Protein AF-A0A6A6IWY9-F1 (afdb_monomer)

Mean predicted aligned error: 8.3 Å

Solvent-accessible surface area (backbone atoms only — not comparable to full-atom values): 3629 Å² total; per-residue (Å²): 102,76,66,59,44,45,75,72,27,34,45,52,85,56,90,49,72,92,30,51,44,80,36,80,92,76,74,40,78,42,79,51,75,61,88,66,40,42,82,47,82,53,65,71,56,54,55,51,52,52,52,57,50,55,69,74,76,109

Organism: NCBI:txid390896

Radius of gyration: 16.55 Å; Cα contacts (8 Å, |Δi|>4): 49; chains: 1; bounding box: 27×28×47 Å

Structure (mmCIF, N/CA/C/O backbone):
data_AF-A0A6A6IWY9-F1
#
_entry.id   AF-A0A6A6IWY9-F1
#
loop_
_atom_site.group_PDB
_atom_site.id
_atom_site.type_symbol
_atom_site.label_atom_id
_atom_site.label_alt_id
_atom_site.label_comp_id
_atom_site.label_asym_id
_atom_site.label_entity_id
_atom_site.label_seq_id
_atom_site.pdbx_PDB_ins_code
_atom_site.Cartn_x
_atom_site.Cartn_y
_atom_site.Cartn_z
_atom_site.occupancy
_atom_site.B_iso_or_equiv
_atom_site.auth_seq_id
_atom_site.auth_comp_id
_atom_site.auth_asym_id
_atom_site.auth_atom_id
_atom_site.pdbx_PDB_model_num
ATOM 1 N N . SER A 1 1 ? -7.493 -0.520 -1.630 1.00 73.31 1 SER A N 1
ATOM 2 C CA . SER A 1 1 ? -7.424 -1.937 -2.060 1.00 73.31 1 SER A CA 1
ATOM 3 C C . SER A 1 1 ? -6.116 -2.181 -2.804 1.00 73.31 1 SER A C 1
ATOM 5 O O . SER A 1 1 ? -5.541 -1.222 -3.310 1.00 73.31 1 SER A O 1
ATOM 7 N N . ALA A 1 2 ? -5.655 -3.431 -2.920 1.00 80.56 2 ALA A N 1
ATOM 8 C CA . ALA A 1 2 ? -4.405 -3.769 -3.622 1.00 80.56 2 ALA A CA 1
ATOM 9 C C . ALA A 1 2 ? -4.341 -3.216 -5.063 1.00 80.56 2 ALA A C 1
ATOM 11 O O . ALA A 1 2 ? -3.302 -2.745 -5.518 1.00 80.56 2 ALA A O 1
ATOM 12 N N . ARG A 1 3 ? -5.486 -3.174 -5.760 1.00 85.81 3 ARG A N 1
ATOM 13 C CA . ARG A 1 3 ? -5.601 -2.597 -7.108 1.00 85.81 3 ARG A CA 1
ATOM 14 C C . ARG A 1 3 ? -5.314 -1.093 -7.154 1.00 85.81 3 ARG A C 1
ATOM 16 O O . ARG A 1 3 ? -4.750 -0.626 -8.133 1.00 85.81 3 ARG A O 1
ATOM 23 N N . ALA A 1 4 ? -5.672 -0.341 -6.112 1.00 84.06 4 ALA A N 1
ATOM 24 C CA . ALA A 1 4 ? -5.368 1.089 -6.041 1.00 84.06 4 ALA A CA 1
ATOM 25 C C . ALA A 1 4 ? -3.853 1.335 -5.945 1.00 84.06 4 ALA A C 1
ATOM 27 O O . ALA A 1 4 ? -3.334 2.187 -6.654 1.00 84.06 4 ALA A O 1
ATOM 28 N N . ILE A 1 5 ? -3.145 0.531 -5.142 1.00 86.06 5 ILE A N 1
ATOM 29 C CA . ILE A 1 5 ? -1.681 0.599 -4.996 1.00 86.06 5 ILE A CA 1
ATOM 30 C C . ILE A 1 5 ? -1.003 0.278 -6.338 1.00 86.06 5 ILE A C 1
ATOM 32 O O . ILE A 1 5 ? -0.170 1.044 -6.816 1.00 86.06 5 ILE A O 1
ATOM 36 N N . HIS A 1 6 ? -1.452 -0.780 -7.020 1.00 86.19 6 HIS A N 1
ATOM 37 C CA . HIS A 1 6 ? -0.941 -1.134 -8.347 1.00 86.19 6 HIS A CA 1
ATOM 38 C C . HIS A 1 6 ? -1.230 -0.053 -9.408 1.00 86.19 6 HIS A C 1
ATOM 40 O O . HIS A 1 6 ? -0.371 0.264 -10.233 1.00 86.19 6 HIS A O 1
ATOM 46 N N . ASN A 1 7 ? -2.404 0.581 -9.377 1.00 86.62 7 ASN A N 1
ATOM 47 C CA . ASN A 1 7 ? -2.723 1.674 -10.301 1.00 86.62 7 ASN A CA 1
ATOM 48 C C . ASN A 1 7 ? -1.805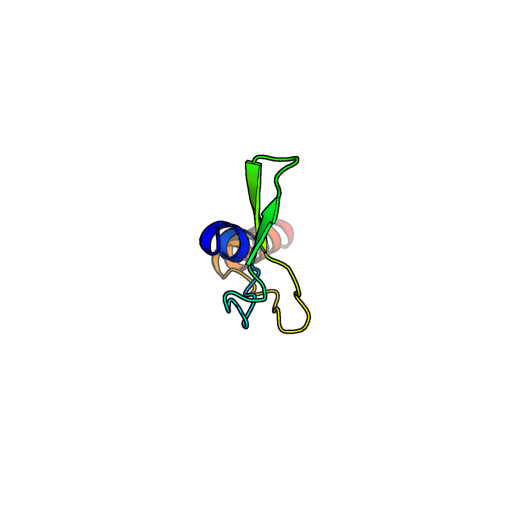 2.894 -10.121 1.00 86.62 7 ASN A C 1
ATOM 50 O O . ASN A 1 7 ? -1.570 3.604 -11.095 1.00 86.62 7 ASN A O 1
ATOM 54 N N . LEU A 1 8 ? -1.255 3.099 -8.921 1.00 87.94 8 LEU A 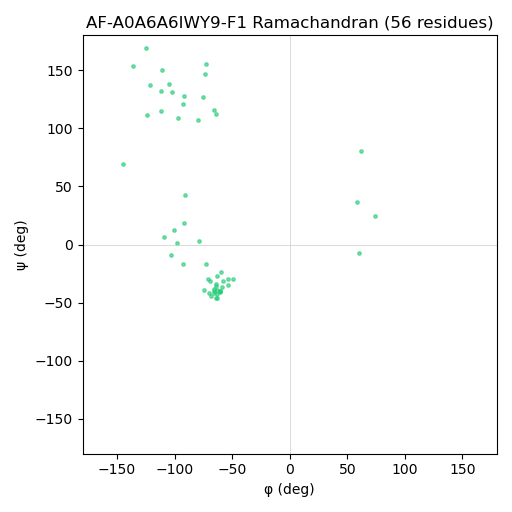N 1
ATOM 55 C CA . LEU A 1 8 ? -0.239 4.116 -8.631 1.00 87.94 8 LEU A CA 1
ATOM 56 C C . LEU A 1 8 ? 1.176 3.698 -9.071 1.00 87.94 8 LEU A C 1
ATOM 58 O O . LEU A 1 8 ? 2.133 4.428 -8.835 1.00 87.94 8 LEU A O 1
ATOM 62 N N . GLY A 1 9 ? 1.326 2.532 -9.705 1.00 90.69 9 GLY A N 1
ATOM 63 C CA . GLY A 1 9 ? 2.626 1.996 -10.101 1.00 90.69 9 GLY A CA 1
ATOM 64 C C . GLY A 1 9 ? 3.427 1.466 -8.918 1.00 90.69 9 GLY A C 1
ATOM 65 O O . GLY A 1 9 ? 4.646 1.423 -8.994 1.00 90.69 9 GLY A O 1
ATOM 66 N N . VAL A 1 10 ? 2.770 1.071 -7.826 1.00 91.94 10 VAL A N 1
ATOM 67 C CA . VAL A 1 10 ? 3.432 0.485 -6.659 1.00 91.94 10 VAL A CA 1
ATOM 68 C C . VAL A 1 10 ? 3.033 -0.981 -6.533 1.00 91.94 10 VAL A C 1
ATOM 70 O O . VAL A 1 10 ? 1.855 -1.334 -6.594 1.00 91.94 10 VAL A O 1
ATOM 73 N N . LEU A 1 11 ? 4.015 -1.851 -6.336 1.00 93.50 11 LEU A N 1
ATOM 74 C CA . LEU A 1 11 ? 3.811 -3.248 -5.982 1.00 93.50 11 LEU A CA 1
ATOM 75 C C . LEU A 1 11 ? 4.309 -3.461 -4.553 1.00 93.50 11 LEU A C 1
ATOM 77 O O . LEU A 1 11 ? 5.497 -3.336 -4.308 1.00 93.50 11 LEU A O 1
ATOM 81 N N . HIS A 1 12 ? 3.421 -3.797 -3.617 1.00 94.56 12 HIS A N 1
ATOM 82 C CA . HIS A 1 12 ? 3.756 -3.885 -2.186 1.00 94.56 12 HIS A CA 1
ATOM 83 C C . HIS A 1 12 ? 4.658 -5.076 -1.808 1.00 94.56 12 HIS A C 1
ATOM 85 O O . HIS A 1 12 ? 5.401 -5.005 -0.840 1.00 94.56 12 HIS A O 1
ATOM 91 N N . LYS A 1 13 ? 4.571 -6.189 -2.549 1.00 94.94 13 LYS A N 1
ATOM 92 C CA . LYS A 1 13 ? 5.308 -7.457 -2.340 1.00 94.94 13 LYS A CA 1
ATOM 93 C C . LYS A 1 13 ? 5.102 -8.211 -1.012 1.00 94.94 13 LYS A C 1
ATOM 95 O O . LYS A 1 13 ? 5.540 -9.351 -0.936 1.00 94.94 13 LYS A O 1
ATOM 100 N N . ASP A 1 14 ? 4.392 -7.646 -0.036 1.00 95.50 14 ASP A N 1
ATOM 101 C CA . ASP A 1 14 ? 4.047 -8.313 1.236 1.00 95.50 14 ASP A CA 1
ATOM 102 C C . ASP A 1 14 ? 2.654 -7.905 1.765 1.00 95.50 14 ASP A C 1
ATOM 104 O O . ASP A 1 14 ? 2.523 -7.152 2.725 1.00 95.50 14 ASP A O 1
ATOM 108 N N . LEU A 1 15 ? 1.584 -8.336 1.084 1.00 92.62 15 LEU A N 1
ATOM 109 C CA . LEU A 1 15 ? 0.186 -8.033 1.454 1.00 92.62 15 LEU A CA 1
ATOM 110 C C . LEU A 1 15 ? -0.421 -9.097 2.383 1.00 92.62 15 LEU A C 1
ATOM 112 O O . LEU A 1 15 ? -1.559 -9.530 2.193 1.00 92.62 15 LEU A O 1
ATOM 116 N N . GLU A 1 16 ? 0.338 -9.551 3.373 1.00 95.38 16 GLU A N 1
ATOM 117 C CA . GLU A 1 16 ? -0.184 -10.460 4.392 1.00 95.38 16 GLU A CA 1
ATOM 118 C C . GLU A 1 16 ? -1.121 -9.722 5.369 1.00 95.38 16 GLU A C 1
ATOM 120 O O . GLU A 1 16 ? -0.987 -8.509 5.541 1.00 95.38 16 GLU A O 1
ATOM 125 N N . PRO A 1 17 ? -2.067 -10.411 6.045 1.00 95.75 17 PRO A N 1
ATOM 126 C CA . PRO A 1 17 ? -3.049 -9.758 6.920 1.00 95.75 17 PRO A CA 1
ATOM 127 C C . PRO A 1 17 ? -2.444 -8.857 8.001 1.00 95.75 17 PRO A C 1
ATOM 129 O O . PRO A 1 17 ? -3.058 -7.859 8.362 1.00 95.75 17 PRO A O 1
ATOM 132 N N . ARG A 1 18 ? -1.225 -9.155 8.475 1.00 96.81 18 ARG A N 1
ATOM 133 C CA . ARG A 1 18 ? -0.503 -8.297 9.433 1.00 96.81 18 ARG A CA 1
ATOM 134 C C . ARG A 1 18 ? -0.230 -6.878 8.910 1.00 96.81 18 ARG A C 1
ATOM 136 O O . ARG A 1 18 ? -0.097 -5.963 9.712 1.00 96.81 18 ARG A O 1
ATOM 143 N N . ASN A 1 19 ? -0.193 -6.698 7.590 1.00 96.88 19 ASN A N 1
ATOM 144 C CA . ASN A 1 19 ? 0.092 -5.431 6.912 1.00 96.88 19 ASN A CA 1
ATOM 145 C C . ASN A 1 19 ? -1.192 -4.741 6.414 1.00 96.88 19 ASN A C 1
ATOM 147 O O . ASN A 1 19 ? -1.148 -3.799 5.618 1.00 96.88 19 ASN A O 1
ATOM 151 N N . ILE A 1 20 ? -2.358 -5.217 6.863 1.00 95.50 20 ILE A N 1
ATOM 152 C CA . ILE A 1 20 ? -3.671 -4.687 6.510 1.00 95.50 20 ILE A CA 1
ATOM 153 C C . ILE A 1 20 ? -4.396 -4.329 7.804 1.00 95.50 20 ILE A C 1
ATOM 155 O O . ILE A 1 20 ? -4.789 -5.201 8.572 1.00 95.50 20 ILE A O 1
ATOM 159 N N . LEU A 1 21 ? -4.600 -3.036 8.031 1.00 96.12 21 LEU A N 1
ATOM 160 C CA . LEU A 1 21 ? -5.267 -2.526 9.223 1.00 96.12 21 LEU A CA 1
ATOM 161 C C . LEU A 1 21 ? -6.626 -1.925 8.875 1.00 96.12 21 LEU A C 1
ATOM 163 O O . LEU A 1 21 ? -6.824 -1.373 7.792 1.00 96.12 21 LEU A O 1
ATOM 167 N N . TRP A 1 22 ? -7.563 -1.996 9.814 1.00 96.25 22 TRP A N 1
ATOM 168 C CA . TRP A 1 22 ? -8.792 -1.213 9.764 1.00 96.25 22 TRP A CA 1
ATOM 169 C C . TRP A 1 22 ? -8.586 0.111 10.505 1.00 96.25 22 TRP A C 1
ATOM 171 O O . TRP A 1 22 ? -8.127 0.124 11.644 1.00 96.25 22 TRP A O 1
ATOM 181 N N . SER A 1 23 ? -8.908 1.226 9.853 1.00 95.94 23 SER A N 1
ATOM 182 C CA . SER A 1 23 ? -8.927 2.552 10.468 1.00 95.94 23 SER A CA 1
ATOM 183 C C . SER A 1 23 ? -10.351 2.885 10.886 1.00 95.94 23 SER A C 1
ATOM 185 O O . SER A 1 23 ? -11.187 3.174 10.031 1.00 95.94 23 SER A O 1
ATOM 187 N N . GLU A 1 24 ? -10.607 2.887 12.195 1.00 97.38 24 GLU A N 1
ATOM 188 C CA . GLU A 1 24 ? -11.907 3.288 12.752 1.00 97.38 24 GLU A CA 1
ATOM 189 C C . GLU A 1 24 ? -12.221 4.763 12.472 1.00 97.38 24 GLU A C 1
ATOM 191 O O . GLU A 1 24 ? -13.358 5.110 12.171 1.00 97.38 24 GLU A O 1
ATOM 196 N N . GLU A 1 25 ? -11.204 5.632 12.490 1.00 96.44 25 GLU A N 1
ATOM 197 C CA . GLU A 1 25 ? -11.353 7.070 12.227 1.00 96.44 25 GLU A CA 1
ATOM 198 C C . GLU A 1 25 ? -11.900 7.351 10.822 1.00 96.44 25 GLU A C 1
ATOM 200 O O . GLU A 1 25 ? -12.746 8.223 10.629 1.00 96.44 25 GLU A O 1
ATOM 205 N N . THR A 1 26 ? -11.419 6.603 9.828 1.00 95.06 26 THR A N 1
ATOM 206 C CA . THR A 1 26 ? -11.792 6.821 8.425 1.00 95.06 26 THR A CA 1
ATOM 207 C C . THR A 1 26 ? -12.805 5.806 7.903 1.00 95.06 26 THR A C 1
ATOM 209 O O . THR A 1 26 ? -13.301 5.971 6.785 1.00 95.06 26 THR A O 1
ATOM 212 N N . GLY A 1 27 ? -13.100 4.753 8.674 1.00 96.62 27 GLY A N 1
ATOM 213 C CA . GLY A 1 27 ? -13.924 3.619 8.259 1.00 96.62 27 GLY A CA 1
ATOM 214 C C . GLY A 1 27 ? -13.361 2.898 7.030 1.00 96.62 27 GLY A C 1
ATOM 215 O O . GLY A 1 27 ? -14.115 2.528 6.125 1.00 96.62 27 GLY A O 1
ATOM 216 N N . ARG A 1 28 ? -12.031 2.787 6.917 1.00 93.88 28 ARG A N 1
ATOM 217 C CA . ARG A 1 28 ? -11.355 2.254 5.720 1.00 93.88 28 ARG A CA 1
ATOM 218 C C . ARG A 1 28 ? -10.235 1.290 6.063 1.00 93.88 28 ARG A C 1
ATOM 220 O O . ARG A 1 28 ? -9.566 1.399 7.084 1.00 93.88 28 ARG A O 1
ATOM 227 N N . VAL A 1 29 ? -9.972 0.392 5.118 1.00 93.94 29 VAL A N 1
ATOM 228 C CA . VAL A 1 29 ? -8.783 -0.460 5.136 1.00 93.94 29 VAL A CA 1
ATOM 229 C C . VAL A 1 29 ? -7.549 0.350 4.745 1.00 93.94 29 VAL A C 1
ATOM 231 O O . VAL A 1 29 ? -7.505 0.950 3.666 1.00 93.94 29 VAL 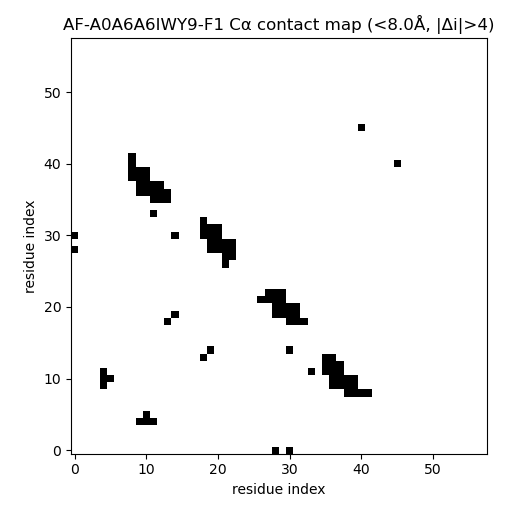A O 1
ATOM 234 N N . MET A 1 30 ? -6.531 0.297 5.594 1.00 94.44 30 MET A N 1
ATOM 235 C CA . MET A 1 30 ? -5.196 0.826 5.366 1.00 94.44 30 MET A CA 1
ATOM 236 C C . MET A 1 30 ? -4.228 -0.316 5.072 1.00 94.44 30 MET A C 1
ATOM 238 O O . MET A 1 30 ? -4.265 -1.363 5.711 1.00 94.44 30 MET A O 1
ATOM 242 N N . VAL A 1 31 ? -3.355 -0.098 4.095 1.00 95.19 31 VAL A N 1
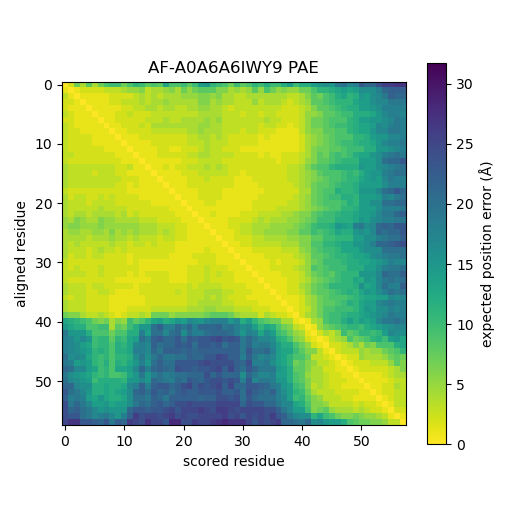ATOM 243 C CA . VAL A 1 31 ? -2.206 -0.970 3.842 1.00 95.19 31 VAL A CA 1
ATOM 244 C C . VAL A 1 31 ? -0.984 -0.268 4.414 1.00 95.19 31 VAL A C 1
ATOM 246 O O . VAL A 1 31 ? -0.811 0.928 4.169 1.00 95.19 31 VAL A O 1
ATOM 249 N N . ILE A 1 32 ? -0.186 -0.990 5.191 1.00 94.94 32 ILE A N 1
ATOM 250 C CA . ILE A 1 32 ? 0.990 -0.475 5.899 1.00 94.94 32 ILE A CA 1
ATOM 251 C C . ILE A 1 32 ? 2.237 -1.291 5.548 1.00 94.94 32 ILE A C 1
ATOM 253 O O . ILE A 1 32 ? 2.118 -2.365 4.976 1.00 94.94 32 ILE A O 1
ATOM 257 N N . ASP A 1 33 ? 3.404 -0.787 5.956 1.00 96.38 33 ASP A N 1
ATOM 258 C CA . ASP A 1 33 ? 4.716 -1.427 5.780 1.00 96.38 33 ASP A CA 1
ATOM 259 C C . ASP A 1 33 ? 5.137 -1.651 4.314 1.00 96.38 33 ASP A C 1
ATOM 261 O O . ASP A 1 33 ? 5.064 -2.738 3.749 1.00 96.38 33 ASP A O 1
ATOM 265 N N . PHE A 1 34 ? 5.639 -0.582 3.694 1.00 96.12 34 PHE A N 1
ATOM 266 C CA . PHE A 1 34 ? 6.095 -0.584 2.303 1.00 96.12 34 PHE A CA 1
ATOM 267 C C . PHE A 1 34 ? 7.590 -0.911 2.152 1.00 96.12 34 PHE A C 1
ATOM 269 O O . PHE A 1 34 ? 8.163 -0.613 1.105 1.00 96.12 34 PHE A O 1
ATOM 276 N N . GLU A 1 35 ? 8.250 -1.510 3.150 1.00 96.94 35 GLU A N 1
ATOM 277 C CA . GLU A 1 35 ? 9.706 -1.742 3.106 1.00 96.94 35 GLU A CA 1
ATOM 278 C C . GLU A 1 35 ? 10.145 -2.592 1.891 1.00 96.94 35 GLU A C 1
ATOM 280 O O . GLU A 1 35 ? 11.230 -2.402 1.343 1.00 96.94 35 GLU A O 1
ATOM 285 N N . ARG A 1 36 ? 9.276 -3.512 1.441 1.00 95.44 36 ARG A N 1
ATOM 286 C CA . ARG A 1 36 ? 9.507 -4.424 0.301 1.00 95.44 36 ARG A CA 1
ATOM 287 C C . ARG A 1 36 ? 8.881 -3.927 -0.993 1.00 95.44 36 ARG A C 1
ATOM 289 O O . ARG A 1 36 ? 8.917 -4.633 -2.003 1.00 95.44 36 ARG A O 1
ATOM 296 N N . ALA A 1 37 ? 8.253 -2.756 -0.961 1.00 95.62 37 ALA A N 1
ATOM 297 C CA . ALA A 1 37 ? 7.506 -2.265 -2.093 1.00 95.62 37 ALA A CA 1
ATOM 298 C C . ALA A 1 37 ? 8.436 -1.799 -3.217 1.00 95.62 37 ALA A C 1
ATOM 300 O O . ALA A 1 37 ? 9.509 -1.244 -2.991 1.00 95.62 37 ALA A O 1
ATOM 301 N N . GLU A 1 38 ? 7.983 -1.975 -4.453 1.00 94.88 38 GLU A N 1
ATOM 302 C CA . GLU A 1 38 ? 8.678 -1.493 -5.639 1.00 94.88 38 GLU A CA 1
ATOM 303 C C . GLU A 1 38 ? 7.806 -0.536 -6.436 1.00 94.88 38 GLU A C 1
ATOM 305 O O . GLU A 1 38 ? 6.624 -0.794 -6.683 1.00 94.88 38 GLU A O 1
ATOM 310 N N . VAL A 1 39 ? 8.423 0.551 -6.900 1.00 92.50 39 VAL A N 1
ATOM 311 C CA . VAL A 1 39 ? 7.825 1.413 -7.915 1.00 92.50 39 VAL A CA 1
ATOM 312 C C . VAL A 1 39 ? 8.035 0.753 -9.273 1.00 92.50 39 VAL A C 1
ATOM 314 O O . VAL A 1 39 ? 9.138 0.731 -9.820 1.00 92.50 39 VAL A O 1
ATOM 317 N N . VAL A 1 40 ? 6.959 0.214 -9.829 1.00 87.75 40 VAL A N 1
ATOM 318 C CA . VAL A 1 40 ? 6.935 -0.387 -11.156 1.00 87.75 40 VAL A CA 1
ATOM 319 C C . VAL A 1 40 ? 6.526 0.664 -12.183 1.00 87.75 40 VAL A C 1
ATOM 321 O O . VAL A 1 40 ? 5.440 1.245 -12.135 1.00 87.75 40 VAL A O 1
ATOM 324 N N . ARG A 1 41 ? 7.404 0.916 -13.161 1.00 71.00 41 ARG A N 1
ATOM 325 C CA . ARG A 1 41 ? 7.069 1.781 -14.299 1.00 71.00 41 ARG A CA 1
ATOM 326 C C . ARG A 1 41 ? 5.944 1.122 -15.090 1.00 71.00 41 ARG A C 1
ATOM 328 O O . ARG A 1 41 ? 6.152 0.100 -15.739 1.00 71.00 41 ARG A O 1
ATOM 335 N N . GLN A 1 42 ? 4.754 1.718 -15.079 1.00 69.19 42 GLN A N 1
ATOM 336 C CA . GLN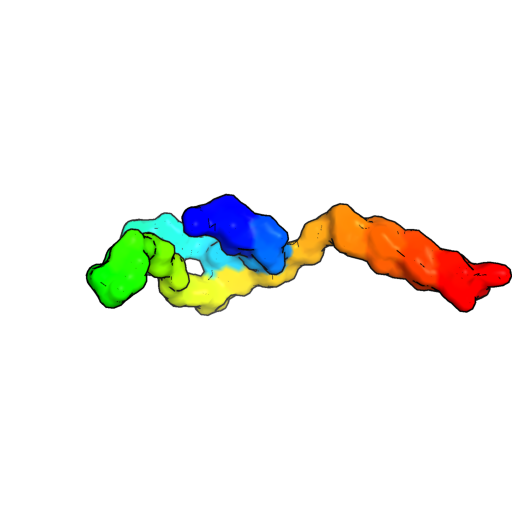 A 1 42 ? 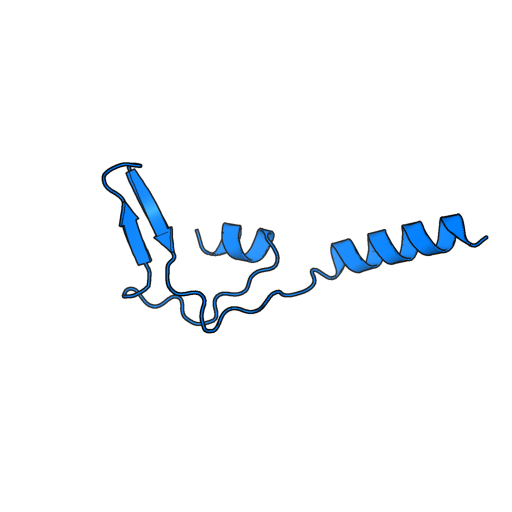3.699 1.294 -15.993 1.00 69.19 42 GLN A CA 1
ATOM 337 C C . GLN 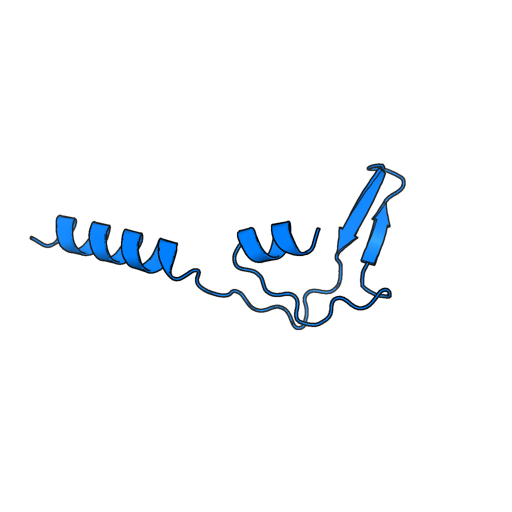A 1 42 ? 4.142 1.608 -17.429 1.00 69.19 42 GLN A C 1
ATOM 339 O O . GLN A 1 42 ? 4.292 2.773 -17.800 1.00 69.19 42 GLN A O 1
ATOM 344 N N . LEU A 1 43 ? 4.321 0.571 -18.256 1.00 61.31 43 LEU A N 1
ATOM 345 C CA . LEU A 1 43 ? 4.715 0.685 -19.671 1.00 61.31 43 LEU A CA 1
ATOM 346 C C . LEU A 1 43 ? 3.857 1.695 -20.459 1.00 61.31 43 LEU A C 1
ATOM 348 O O . LEU A 1 43 ? 4.366 2.353 -21.365 1.00 61.31 43 LEU A O 1
ATOM 352 N N . LYS A 1 44 ? 2.583 1.882 -20.080 1.00 60.97 44 LYS A N 1
ATOM 353 C CA . LYS A 1 44 ? 1.687 2.880 -20.690 1.00 60.97 44 LYS A CA 1
ATOM 354 C C . LYS A 1 44 ? 2.193 4.319 -20.554 1.00 60.97 44 LYS A C 1
ATOM 356 O O . LYS A 1 44 ? 2.091 5.067 -21.518 1.00 60.97 44 LYS A O 1
ATOM 361 N N . HIS A 1 45 ? 2.754 4.699 -19.405 1.00 58.97 45 HIS A N 1
ATOM 362 C CA . HIS A 1 45 ? 3.289 6.052 -19.217 1.00 58.97 45 HIS A CA 1
ATOM 363 C C . HIS A 1 45 ? 4.614 6.233 -19.959 1.00 58.97 45 HIS A C 1
ATOM 365 O O . HIS A 1 45 ? 4.800 7.240 -20.626 1.00 58.97 45 HIS A O 1
ATOM 371 N N . HIS A 1 46 ? 5.478 5.212 -19.964 1.00 61.84 46 HIS A N 1
ATOM 372 C CA . HIS A 1 46 ? 6.740 5.265 -20.707 1.00 61.84 46 HIS A CA 1
ATOM 373 C C . HIS A 1 46 ? 6.525 5.450 -22.216 1.00 61.84 46 HIS A C 1
ATOM 375 O O . 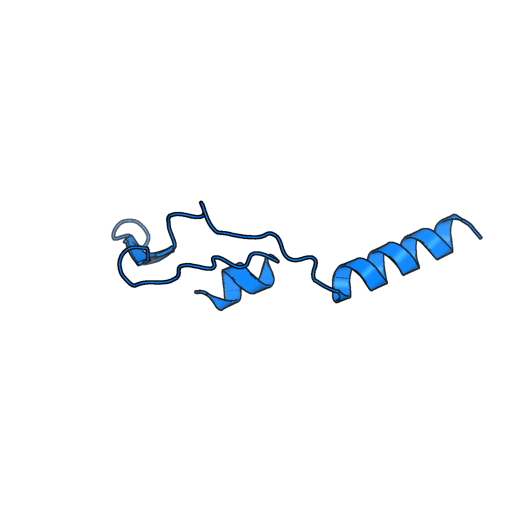HIS A 1 46 ? 7.241 6.220 -22.847 1.00 61.84 46 HIS A O 1
ATOM 381 N N . MET A 1 47 ? 5.522 4.786 -22.808 1.00 64.56 47 MET A N 1
ATOM 382 C CA . MET A 1 47 ? 5.208 4.988 -24.228 1.00 64.56 47 MET A CA 1
ATOM 383 C C . MET A 1 47 ? 4.707 6.409 -24.516 1.00 64.56 47 MET A C 1
ATOM 385 O O . MET A 1 47 ? 5.074 6.973 -25.543 1.00 64.56 47 MET A O 1
ATOM 389 N N . LEU A 1 48 ? 3.905 6.998 -23.623 1.00 68.75 48 LEU A N 1
ATOM 390 C CA . LEU A 1 48 ? 3.423 8.376 -23.769 1.00 68.75 48 LEU A CA 1
ATOM 391 C C . LEU A 1 48 ? 4.546 9.402 -23.565 1.00 68.75 48 LEU A C 1
ATOM 393 O O . LEU A 1 48 ? 4.659 10.336 -24.357 1.00 68.75 48 LEU A O 1
ATOM 397 N N . ASP A 1 49 ? 5.414 9.195 -22.575 1.00 72.69 49 ASP A N 1
ATOM 398 C CA . ASP A 1 49 ? 6.568 10.056 -22.301 1.00 72.69 49 ASP A CA 1
ATOM 399 C C . ASP A 1 49 ? 7.572 10.031 -23.457 1.00 72.69 49 ASP A C 1
ATOM 401 O O . ASP A 1 49 ? 8.025 11.079 -23.921 1.00 72.69 49 ASP A O 1
ATOM 405 N N . GLU A 1 50 ? 7.895 8.843 -23.971 1.00 73.81 50 GLU A N 1
ATOM 406 C CA . GLU A 1 50 ? 8.784 8.682 -25.123 1.00 73.81 50 GLU A CA 1
ATOM 407 C C . GLU A 1 50 ? 8.173 9.272 -26.398 1.00 73.81 50 GLU A C 1
ATOM 409 O O . GLU A 1 50 ? 8.862 9.953 -27.160 1.00 73.81 50 GLU A O 1
ATOM 414 N N . TYR A 1 51 ? 6.870 9.092 -26.620 1.00 73.69 51 TYR A N 1
ATOM 415 C CA . TYR A 1 51 ? 6.172 9.715 -27.743 1.00 73.69 51 TYR A CA 1
ATOM 416 C C . TYR A 1 51 ? 6.181 11.251 -27.652 1.00 73.69 51 TYR A C 1
ATOM 418 O O . TYR A 1 51 ? 6.461 11.934 -28.640 1.00 73.69 51 TYR A O 1
ATOM 426 N N . ALA A 1 52 ? 5.954 11.811 -26.461 1.00 77.25 52 ALA A N 1
ATOM 427 C CA . ALA A 1 52 ? 5.996 13.252 -26.217 1.00 77.25 52 ALA A CA 1
ATOM 428 C C . ALA A 1 52 ? 7.414 13.842 -26.316 1.00 77.25 52 ALA A C 1
ATOM 430 O O . ALA A 1 52 ? 7.581 14.997 -26.710 1.00 77.25 52 ALA A O 1
ATOM 431 N N . LYS A 1 53 ? 8.457 13.080 -25.966 1.00 78.50 53 LYS A N 1
ATOM 432 C CA . LYS A 1 53 ? 9.858 13.479 -26.190 1.00 78.50 53 LYS A CA 1
ATOM 433 C C . LYS A 1 53 ? 10.209 13.494 -27.676 1.00 78.50 53 LYS A C 1
ATOM 435 O O . LYS A 1 53 ? 10.791 14.467 -28.140 1.0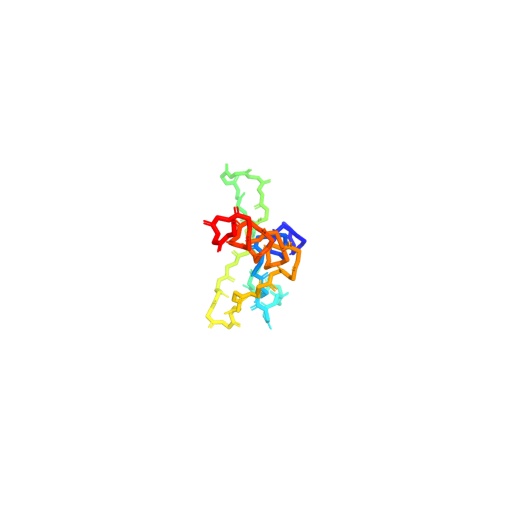0 78.50 53 LYS A O 1
ATOM 440 N N . ARG A 1 54 ? 9.801 12.472 -28.437 1.00 79.19 54 ARG A N 1
ATOM 441 C CA . ARG A 1 54 ? 10.047 12.398 -29.890 1.00 79.19 54 ARG A CA 1
ATOM 442 C C . ARG A 1 54 ? 9.440 13.577 -30.651 1.00 79.19 54 ARG A C 1
ATOM 444 O O . ARG A 1 54 ? 10.072 14.074 -31.569 1.00 79.19 54 ARG A O 1
ATOM 451 N N . ARG A 1 55 ? 8.264 14.064 -30.238 1.00 79.06 55 ARG A N 1
ATOM 452 C CA . ARG A 1 55 ? 7.617 15.250 -30.831 1.00 79.06 55 ARG A CA 1
ATOM 453 C C . ARG A 1 55 ? 8.253 16.599 -30.494 1.00 79.06 55 ARG A C 1
ATOM 455 O O . ARG A 1 55 ? 7.916 17.577 -31.141 1.00 79.06 55 ARG A O 1
ATOM 462 N N . ARG A 1 56 ? 9.097 16.677 -29.464 1.00 74.62 56 ARG A N 1
ATOM 463 C CA . ARG A 1 56 ? 9.793 17.922 -29.089 1.00 74.62 56 ARG A CA 1
ATOM 464 C C . ARG A 1 56 ? 11.168 18.059 -29.738 1.00 74.62 56 ARG A C 1
ATOM 466 O O . ARG A 1 56 ? 11.709 19.156 -29.753 1.00 74.62 56 ARG A O 1
ATOM 473 N N . ASN A 1 57 ? 11.713 16.956 -30.247 1.00 67.56 57 ASN A N 1
ATOM 474 C CA . ASN A 1 57 ? 13.068 16.876 -30.792 1.00 67.56 57 ASN A CA 1
ATOM 475 C C . ASN A 1 57 ? 13.097 16.709 -32.324 1.00 67.56 57 ASN A C 1
ATOM 477 O O . ASN A 1 57 ? 14.168 16.467 -32.876 1.00 67.56 57 ASN A O 1
ATOM 481 N N . GLY A 1 58 ? 11.943 16.782 -32.989 1.00 56.59 58 GLY A N 1
ATOM 482 C CA . GLY A 1 58 ? 11.799 16.800 -34.446 1.00 56.59 58 GLY A CA 1
ATOM 483 C C . GLY A 1 58 ? 10.932 17.973 -34.855 1.00 56.59 58 GLY A C 1
ATOM 484 O O . GLY A 1 58 ? 11.194 18.517 -35.946 1.00 56.59 58 GLY A O 1
#

Foldseek 3Di:
DQVVCVVQQKDQVDQDVVQWDQDPVVRDIDGHDSVVMDRHPDVVVVVVVVVVVVVVVD

pLDDT: mean 85.45, std 12.23, range [56.59, 97.38]

Secondary structure (DSSP, 8-state):
-HHHHHHTTEE-S---GGGEEEETTTTEEEE---TT-EE---HHHHHHHHHHHHTT--

Sequence (58 aa):
SARAIHNLGVLHKDLEPRNILWSEETGRVMVIDFERAEVVRQLKHHMLDEYAKRRRNG

InterPro domains:
  IPR000719 Protein kinase domain [PS50011] (1-58)
  IPR011009 Protein kinase-like domain superfamily [SSF56112] (3-44)

Nearest PDB structures (foldseek):
  6yid-assembly2_D-2  TM=8.030E-01  e=1.363E-02  Homo sapiens
  4f9b-assembly1_A  TM=7.636E-01  e=1.916E-02  Homo sapiens
  4j1r-assembly6_C  TM=7.924E-01  e=1.561E-02  Homo sapiens
  4j1r-assembly5_B  TM=7.923E-01  e=1.789E-02  Homo sapiens
  4bie-assembly2_B  TM=8.250E-01  e=6.100E-02  Homo sapiens